Protein AF-A0A8F2XWM1-F1 (afdb_monomer)

Solvent-accessible surface area (backbone atoms only — not comparable to full-atom values): 6786 Å² total; per-residue (Å²): 135,97,76,77,63,65,66,61,55,50,53,54,50,46,45,63,71,71,32,84,84,51,65,85,79,52,73,92,42,75,63,49,36,52,50,58,77,41,53,44,67,47,58,45,95,96,49,48,52,75,91,74,57,55,69,81,73,35,54,85,56,83,82,32,68,57,28,39,40,89,74,57,44,55,77,72,92,47,42,45,42,31,34,29,58,21,91,74,32,45,71,46,99,88,69,50,71,42,55,85,78,82,90,84,76,98,125

Nearest PDB structures (foldseek):
  8e95-assembly1_C  TM=9.936E-01  e=4.497E-16  Mycobacterium tuberculosis
  6tyg-assembly1_C  TM=9.946E-01  e=1.404E-15  Mycobacterium tuberculosis
  8to8-assembly1_I  TM=9.792E-01  e=2.188E-14  Escherichia coli K-12
  8hkc-assembly1_C  TM=9.888E-01  e=2.860E-14  Escherichia coli K-12
  8x6g-assembly1_C  TM=9.973E-01  e=5.587E-14  Staphylococcus aureus

Secondary structure (DSSP, 8-state):
-----HHHHHHHHHHHHH-TTSPPPP-SSHHHHHHHHTEEESBSTTSB-TTT--STTTS--GGGTTTB-SS---SGGGTTTEEEB-TT-EE-TTS-EE---PPP---

pLDDT: mean 93.72, std 5.92, range [51.97, 98.12]

Mean predicted aligned error: 4.44 Å

InterPro domains:
  IPR007645 RNA polymerase Rpb2, domain 3 [PF04565] (23-91)
  IPR015712 DNA-directed RNA polymerase, subunit 2 [PTHR20856] (4-92)

Foldseek 3Di:
DPDDCVVVVVVVCCCCPPFPVNDDADVPDPVSNVQRVQKDAQDGVVHDDLVRDDPVQLQDDPVCVQFWDNPDFDDDSCRSRMTGGHDQWDADPVGDIDGDDDDDDPD

Structure (mmCIF, N/CA/C/O backbone):
data_AF-A0A8F2XWM1-F1
#
_entry.id   AF-A0A8F2XWM1-F1
#
loop_
_atom_site.group_PDB
_atom_site.id
_atom_site.type_symbol
_atom_site.label_atom_id
_atom_site.label_alt_id
_atom_site.label_comp_id
_atom_site.label_asym_id
_atom_site.label_entity_id
_atom_site.label_seq_id
_atom_site.pdbx_PDB_ins_code
_atom_site.Cartn_x
_atom_site.Cartn_y
_atom_site.Cartn_z
_atom_site.occupancy
_atom_site.B_iso_or_equiv
_atom_site.auth_seq_id
_atom_site.auth_comp_id
_atom_site.auth_asym_id
_atom_site.auth_atom_id
_atom_site.pdbx_PDB_model_num
ATOM 1 N N . THR A 1 1 ? -35.060 -7.567 22.983 1.00 51.97 1 THR A N 1
ATOM 2 C CA . THR A 1 1 ? -34.147 -7.235 21.863 1.00 51.97 1 THR A CA 1
ATOM 3 C C . THR A 1 1 ? -32.724 -7.419 22.355 1.00 51.97 1 THR A C 1
ATOM 5 O O . THR A 1 1 ? -32.287 -6.665 23.207 1.00 51.97 1 THR A O 1
ATOM 8 N N . LEU A 1 2 ? -32.058 -8.500 21.938 1.00 78.38 2 LEU A N 1
ATOM 9 C CA . LEU A 1 2 ? -30.869 -9.068 22.606 1.00 78.38 2 LEU A CA 1
ATOM 10 C C . LEU A 1 2 ? -29.514 -8.523 22.108 1.00 78.38 2 LEU A C 1
ATOM 12 O O . LEU A 1 2 ? -28.475 -9.009 22.538 1.00 78.38 2 LEU A O 1
ATOM 16 N N . ILE A 1 3 ? -29.497 -7.528 21.214 1.00 85.75 3 ILE A N 1
ATOM 17 C CA . ILE A 1 3 ? -28.255 -6.991 20.636 1.00 85.75 3 ILE A CA 1
ATOM 18 C C . ILE A 1 3 ? -28.106 -5.516 21.011 1.00 85.75 3 ILE A C 1
ATOM 20 O O . ILE A 1 3 ? -28.943 -4.686 20.657 1.00 85.75 3 ILE A O 1
ATOM 24 N N . ASN A 1 4 ? -27.018 -5.191 21.713 1.00 91.44 4 ASN A N 1
ATOM 25 C CA . ASN A 1 4 ? -26.615 -3.821 22.015 1.00 91.44 4 ASN A CA 1
ATOM 26 C C . ASN A 1 4 ? -25.627 -3.327 20.949 1.00 91.44 4 ASN A C 1
ATOM 28 O O . ASN A 1 4 ? -24.544 -3.884 20.800 1.00 91.44 4 ASN A O 1
ATOM 32 N N . ILE A 1 5 ? -25.982 -2.257 20.237 1.00 95.25 5 ILE A N 1
ATOM 33 C CA . ILE A 1 5 ? -25.165 -1.685 19.154 1.00 95.25 5 ILE A CA 1
ATOM 34 C C . ILE A 1 5 ? -24.012 -0.799 19.652 1.00 95.25 5 ILE A C 1
ATOM 36 O O . ILE A 1 5 ? -23.102 -0.491 18.884 1.00 95.25 5 ILE A O 1
ATOM 40 N N . ARG A 1 6 ? -24.029 -0.371 20.925 1.00 95.62 6 ARG A N 1
ATOM 41 C CA . ARG A 1 6 ? -23.051 0.595 21.460 1.00 95.62 6 ARG A CA 1
ATOM 42 C C . ARG A 1 6 ? -21.589 0.135 21.329 1.00 95.62 6 ARG A C 1
ATOM 44 O O . ARG A 1 6 ? -20.788 0.966 20.909 1.00 95.62 6 ARG A O 1
ATOM 51 N N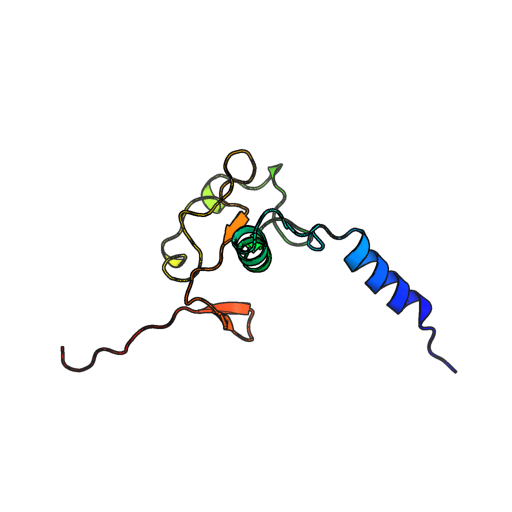 . PRO A 1 7 ? -21.219 -1.132 21.613 1.00 95.12 7 PRO A N 1
ATOM 52 C CA . PRO A 1 7 ? -19.835 -1.586 21.457 1.00 95.12 7 PRO A CA 1
ATOM 53 C C . PRO A 1 7 ? -19.359 -1.555 20.001 1.00 95.12 7 PRO A C 1
ATOM 55 O O . PRO A 1 7 ? -18.221 -1.187 19.734 1.00 95.12 7 PRO A O 1
ATOM 58 N N . VAL A 1 8 ? -20.247 -1.871 19.053 1.00 95.44 8 VAL A N 1
ATOM 59 C CA . VAL A 1 8 ? -19.930 -1.855 17.616 1.00 95.44 8 VAL A CA 1
ATOM 60 C C . VAL A 1 8 ? -19.652 -0.428 17.148 1.00 95.44 8 VAL A C 1
ATOM 62 O O . VAL A 1 8 ? -18.640 -0.169 16.502 1.00 95.44 8 VAL A O 1
ATOM 65 N N . VAL A 1 9 ? -20.514 0.521 17.523 1.00 96.31 9 VAL A N 1
ATOM 66 C CA . VAL A 1 9 ? -20.335 1.937 17.166 1.00 96.31 9 VAL A CA 1
ATOM 67 C C . VAL A 1 9 ? -19.074 2.516 17.813 1.00 96.31 9 VAL A C 1
ATOM 69 O O . VAL A 1 9 ? -18.343 3.259 17.159 1.00 96.31 9 VAL A O 1
ATOM 72 N N . ALA A 1 10 ? -18.798 2.165 19.073 1.00 96.62 10 ALA A N 1
ATOM 73 C CA . ALA A 1 10 ? -17.592 2.602 19.771 1.00 96.62 10 ALA A CA 1
ATOM 74 C C . ALA A 1 10 ? -16.315 2.109 19.073 1.00 96.62 10 ALA A C 1
ATOM 76 O O . ALA A 1 10 ? -15.441 2.927 18.799 1.00 96.62 10 ALA A O 1
ATOM 77 N N . ALA A 1 11 ? -16.251 0.826 18.700 1.00 95.56 11 ALA A N 1
ATOM 78 C CA . ALA A 1 11 ? -15.096 0.253 18.005 1.00 95.56 11 ALA A CA 1
ATOM 79 C C . ALA A 1 11 ? -14.834 0.922 16.643 1.00 95.56 11 ALA A C 1
ATOM 81 O O . ALA A 1 11 ? -13.694 1.238 16.308 1.00 95.56 11 ALA A O 1
ATOM 82 N N . ILE A 1 12 ? -15.890 1.199 15.868 1.00 95.94 12 ILE A N 1
ATOM 83 C CA . ILE A 1 12 ? -15.759 1.897 14.578 1.00 95.94 12 ILE A CA 1
ATOM 84 C C . ILE A 1 12 ? -15.267 3.336 14.788 1.00 95.94 12 ILE A C 1
ATOM 86 O O . ILE A 1 12 ? -14.385 3.804 14.066 1.00 95.94 12 ILE A O 1
ATOM 90 N N . LYS A 1 13 ? -15.818 4.044 15.782 1.00 96.19 13 LYS A N 1
ATOM 91 C CA . LYS A 1 13 ? -15.419 5.423 16.091 1.00 96.19 13 LYS A CA 1
ATOM 92 C C . LYS A 1 13 ? -13.966 5.502 16.551 1.00 96.19 13 LYS A C 1
ATOM 94 O O . LYS A 1 13 ? -13.259 6.418 16.145 1.00 96.19 13 LYS A O 1
ATOM 99 N N . GLU A 1 14 ? -13.532 4.558 17.377 1.00 95.44 14 GLU A N 1
ATOM 100 C CA . GLU A 1 14 ? -12.143 4.455 17.817 1.00 95.44 14 GLU A CA 1
ATOM 101 C C . GLU A 1 14 ? -11.210 4.215 16.626 1.00 95.44 14 GLU A C 1
ATOM 103 O O . GLU A 1 14 ? -10.260 4.971 16.434 1.00 95.44 14 GLU A O 1
ATOM 108 N N . PHE A 1 15 ? -11.543 3.259 15.752 1.00 95.50 15 PHE A N 1
ATOM 109 C CA . PHE A 1 15 ? -10.745 2.977 14.560 1.00 95.50 15 PHE A CA 1
ATOM 110 C C . PHE A 1 15 ? -10.539 4.220 13.680 1.00 95.50 15 PHE A C 1
ATOM 112 O O . PHE A 1 15 ? -9.402 4.574 13.375 1.00 95.50 15 PHE A O 1
ATOM 119 N N . PHE A 1 16 ? -11.604 4.923 13.292 1.00 96.00 16 PHE A N 1
ATOM 120 C CA . PHE A 1 16 ? -11.455 6.105 12.432 1.00 96.00 16 PHE A CA 1
ATOM 121 C C . PHE A 1 16 ? -10.913 7.336 13.170 1.00 96.00 16 PHE A C 1
ATOM 123 O O . PHE A 1 16 ? -10.333 8.212 12.530 1.00 96.00 16 PHE A O 1
ATOM 130 N N . GLY A 1 17 ? -11.093 7.414 14.490 1.00 94.69 17 GLY A N 1
ATOM 131 C CA . GLY A 1 17 ? -10.683 8.563 15.293 1.00 94.69 17 GLY A CA 1
ATOM 132 C C . GLY A 1 17 ? -9.205 8.569 15.682 1.00 94.69 17 GLY A C 1
ATOM 133 O O . GLY A 1 17 ? -8.611 9.644 15.731 1.00 94.69 17 GLY A O 1
ATOM 134 N N . THR A 1 18 ? -8.614 7.406 15.979 1.00 91.69 18 THR A N 1
ATOM 135 C CA . THR A 1 18 ? -7.267 7.331 16.586 1.00 91.69 18 THR A CA 1
ATOM 136 C C . THR A 1 18 ? -6.307 6.342 15.921 1.00 91.69 18 THR A C 1
ATOM 138 O O . THR A 1 18 ? -5.132 6.306 16.289 1.00 91.69 18 THR A O 1
ATOM 141 N N . SER A 1 19 ? -6.748 5.543 14.942 1.00 92.00 19 SER A N 1
ATOM 142 C CA . SER A 1 19 ? -5.865 4.577 14.273 1.00 92.00 19 SER A CA 1
ATOM 143 C C . SER A 1 19 ? -4.743 5.258 13.490 1.00 92.00 19 SER A C 1
ATOM 145 O O . SER A 1 19 ? -4.977 6.210 12.753 1.00 92.00 19 SER A O 1
ATOM 147 N N . GLN A 1 20 ? -3.536 4.685 13.535 1.00 87.38 20 GLN A N 1
ATOM 148 C CA . GLN A 1 20 ? -2.395 5.119 12.712 1.00 87.38 20 GLN A CA 1
ATOM 149 C C . GLN A 1 20 ? -2.648 4.986 11.198 1.00 87.38 20 GLN A C 1
ATOM 151 O O . GLN A 1 20 ? -1.984 5.642 10.391 1.00 87.38 20 GLN A O 1
ATOM 156 N N . LEU A 1 21 ? -3.601 4.132 10.812 1.00 89.69 21 LEU A N 1
ATOM 157 C CA . LEU A 1 21 ? -4.023 3.956 9.422 1.00 89.69 21 LEU A CA 1
ATOM 158 C C . LEU A 1 21 ? -5.069 5.001 8.994 1.00 89.69 21 LEU A C 1
ATOM 160 O O . LEU A 1 21 ? -5.243 5.230 7.800 1.00 89.69 21 LEU A O 1
ATOM 164 N N . SER A 1 22 ? -5.743 5.651 9.951 1.00 94.44 22 SER A N 1
ATOM 165 C CA . SER A 1 22 ? -6.681 6.748 9.699 1.00 94.44 22 SER A CA 1
ATOM 166 C C . SER A 1 22 ? -5.918 8.072 9.709 1.00 94.44 22 SER A C 1
ATOM 168 O O . SER A 1 22 ? -5.736 8.710 10.745 1.00 94.44 22 SER A O 1
ATOM 170 N N . GLN A 1 23 ? -5.391 8.455 8.548 1.00 93.31 23 GLN A N 1
ATOM 171 C CA . GLN A 1 23 ? -4.531 9.631 8.409 1.00 93.31 23 GLN A CA 1
ATOM 172 C C . GLN A 1 23 ? -5.316 10.851 7.935 1.00 93.31 23 GLN A C 1
ATOM 174 O O . GLN A 1 23 ? -6.243 10.747 7.129 1.00 93.31 23 GLN A O 1
ATOM 179 N N . PHE A 1 24 ? -4.903 12.031 8.399 1.00 95.12 24 PHE A N 1
ATOM 180 C CA . PHE A 1 24 ? -5.416 13.283 7.859 1.00 95.12 24 PHE A CA 1
ATOM 181 C C . PHE A 1 24 ? -4.937 13.449 6.415 1.00 95.12 24 PHE A C 1
ATOM 183 O O . PHE A 1 24 ? -3.740 13.375 6.138 1.00 95.12 24 PHE A O 1
ATOM 190 N N . MET A 1 25 ? -5.876 13.629 5.488 1.00 95.50 25 MET A N 1
ATOM 191 C CA . MET A 1 25 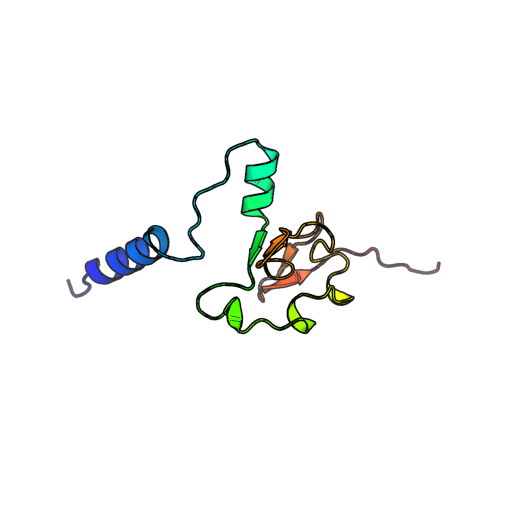? -5.578 13.624 4.059 1.00 95.50 25 MET A CA 1
ATOM 192 C C . MET A 1 25 ? -4.702 14.819 3.661 1.00 95.50 25 MET A C 1
ATOM 194 O O . MET A 1 25 ? -4.940 15.949 4.078 1.00 95.50 25 MET A O 1
ATOM 198 N N . A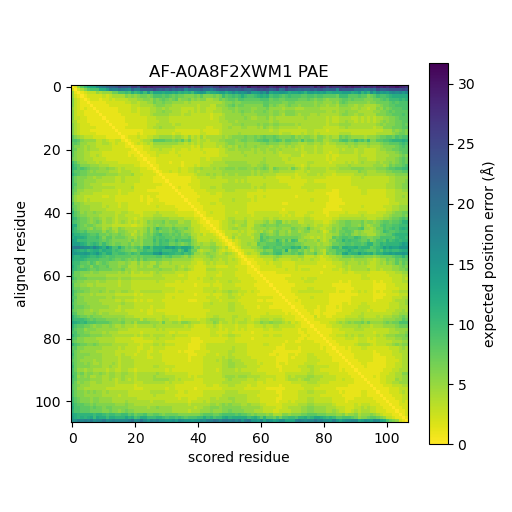SP A 1 26 ? -3.727 14.566 2.788 1.00 93.88 26 ASP A N 1
ATOM 199 C CA . ASP A 1 26 ? -2.942 15.625 2.150 1.00 93.88 26 ASP A CA 1
ATOM 200 C C . ASP A 1 26 ? -3.782 16.243 1.028 1.00 93.88 26 ASP A C 1
ATOM 202 O O . ASP A 1 26 ? -4.246 15.537 0.128 1.00 93.88 26 ASP A O 1
ATOM 206 N N . GLN A 1 27 ? -4.013 17.549 1.121 1.00 95.50 27 GLN A N 1
ATOM 207 C CA . GLN A 1 27 ? -4.868 18.309 0.209 1.00 95.50 27 GLN A CA 1
ATOM 208 C C . GLN A 1 27 ? -4.142 19.506 -0.415 1.00 95.50 27 GLN A C 1
ATOM 210 O O . GLN A 1 27 ? -4.789 20.420 -0.920 1.00 95.50 27 GLN A O 1
ATOM 215 N N . ASN A 1 28 ? -2.806 19.509 -0.413 1.00 96.44 28 ASN A N 1
ATOM 216 C CA . ASN A 1 28 ? -2.036 20.598 -1.016 1.00 96.44 28 ASN A CA 1
ATOM 217 C C . ASN A 1 28 ? -2.299 20.731 -2.523 1.00 96.44 28 ASN A C 1
ATOM 219 O O . ASN A 1 28 ? -2.325 21.838 -3.056 1.00 96.44 28 ASN A O 1
ATOM 223 N N . ASN A 1 29 ? -2.474 19.610 -3.226 1.00 97.44 29 ASN A N 1
ATOM 224 C CA . ASN A 1 29 ? -2.825 19.592 -4.642 1.00 97.44 29 ASN A CA 1
ATOM 225 C C . ASN A 1 29 ? -3.472 18.244 -5.035 1.00 97.44 29 ASN A C 1
ATOM 227 O O . ASN A 1 29 ? -3.436 17.284 -4.261 1.00 97.44 29 ASN A O 1
ATOM 231 N N . PRO A 1 30 ? -4.065 18.128 -6.240 1.00 97.75 30 PRO A N 1
ATOM 232 C CA . PRO A 1 30 ? -4.709 16.885 -6.666 1.00 97.75 30 PRO A CA 1
ATOM 233 C C . PRO A 1 30 ? -3.769 15.671 -6.685 1.00 97.75 30 PRO A C 1
ATOM 235 O O . PRO A 1 30 ? -4.195 14.561 -6.361 1.00 97.75 30 PRO A O 1
ATOM 238 N N . LEU A 1 31 ? -2.493 15.876 -7.032 1.00 97.00 31 LEU A N 1
ATOM 239 C CA . LEU A 1 31 ? -1.498 14.806 -7.056 1.00 97.00 31 LEU A CA 1
ATOM 240 C C . LEU A 1 31 ? -1.166 14.327 -5.638 1.00 97.00 31 LEU A C 1
ATOM 242 O O . LEU A 1 31 ? -1.140 13.121 -5.413 1.00 97.00 31 LEU A O 1
ATOM 246 N N . SER A 1 32 ? -0.998 15.233 -4.669 1.00 96.19 32 SER A N 1
ATOM 247 C CA . SER A 1 32 ? -0.700 14.861 -3.280 1.00 96.19 32 SER A CA 1
ATOM 248 C C . SER A 1 32 ? -1.822 14.021 -2.671 1.00 96.19 32 SER A C 1
ATOM 250 O O . SER A 1 32 ? -1.562 12.974 -2.072 1.00 96.19 32 SER A O 1
ATOM 252 N N . GLY A 1 33 ? -3.077 14.394 -2.933 1.00 96.50 33 GLY A N 1
ATOM 253 C CA . GLY A 1 33 ? -4.238 13.608 -2.525 1.00 96.50 33 GLY A CA 1
ATOM 254 C C . GLY A 1 33 ? -4.313 12.234 -3.200 1.00 96.50 33 GLY A C 1
ATOM 255 O O . GLY A 1 33 ? -4.682 11.251 -2.550 1.00 96.50 33 GLY A O 1
ATOM 256 N N . LEU A 1 34 ? -3.955 12.138 -4.486 1.00 97.00 34 LEU A N 1
ATOM 257 C CA . LEU A 1 34 ? -3.919 10.865 -5.214 1.00 97.00 34 LEU A CA 1
ATOM 258 C C . LEU A 1 34 ? -2.809 9.946 -4.689 1.00 97.00 34 LEU A C 1
ATOM 260 O O . LEU A 1 34 ? -3.075 8.779 -4.397 1.00 97.00 34 LEU A O 1
ATOM 264 N N . THR A 1 35 ? -1.595 10.471 -4.525 1.00 97.06 35 THR A N 1
ATOM 265 C CA . THR A 1 35 ? -0.450 9.740 -3.971 1.00 97.06 35 THR A CA 1
ATOM 266 C C . THR A 1 35 ? -0.744 9.253 -2.556 1.00 97.06 35 THR A C 1
ATOM 268 O O . THR A 1 35 ? -0.502 8.087 -2.254 1.00 97.06 35 THR A O 1
ATOM 271 N N . HIS A 1 36 ? -1.328 10.096 -1.695 1.00 97.25 36 HIS A N 1
ATOM 272 C CA . HIS A 1 36 ? -1.678 9.706 -0.326 1.00 97.25 36 HIS A CA 1
ATOM 273 C C . HIS A 1 36 ? -2.598 8.475 -0.322 1.00 97.25 36 HIS A C 1
ATOM 275 O O . HIS A 1 36 ? -2.326 7.500 0.374 1.00 97.25 36 HIS A O 1
ATOM 281 N N . LYS A 1 37 ? -3.635 8.460 -1.166 1.00 96.44 37 LYS A N 1
ATOM 282 C CA . LYS A 1 37 ? -4.560 7.317 -1.270 1.00 96.44 37 LYS A CA 1
ATOM 283 C C . LYS A 1 37 ? -3.913 6.038 -1.817 1.00 96.44 37 LYS A C 1
ATOM 285 O O . LYS A 1 37 ? -4.469 4.962 -1.628 1.00 96.44 37 LYS A O 1
ATOM 290 N N . ARG A 1 38 ? -2.774 6.138 -2.510 1.00 97.31 38 ARG A N 1
ATOM 291 C CA . ARG A 1 38 ? -2.033 5.009 -3.107 1.00 97.31 38 ARG A CA 1
ATOM 292 C C . ARG A 1 38 ? -0.808 4.582 -2.289 1.00 97.31 38 ARG A C 1
ATOM 294 O O . ARG A 1 38 ? 0.020 3.810 -2.781 1.00 97.31 38 ARG A O 1
ATOM 301 N N . ARG A 1 39 ? -0.680 5.092 -1.065 1.00 96.44 39 ARG A N 1
ATOM 302 C CA . ARG A 1 39 ? 0.449 4.841 -0.173 1.00 96.44 39 ARG A CA 1
ATOM 303 C C . ARG A 1 39 ? 0.352 3.465 0.485 1.00 96.44 39 ARG A C 1
ATOM 305 O O . ARG A 1 39 ? -0.709 3.050 0.941 1.00 96.44 39 ARG A O 1
ATOM 312 N N . LEU A 1 40 ? 1.489 2.788 0.562 1.00 95.56 40 LEU A N 1
ATOM 313 C CA . LEU A 1 40 ? 1.696 1.523 1.254 1.00 95.56 40 LEU A CA 1
ATOM 314 C C . LE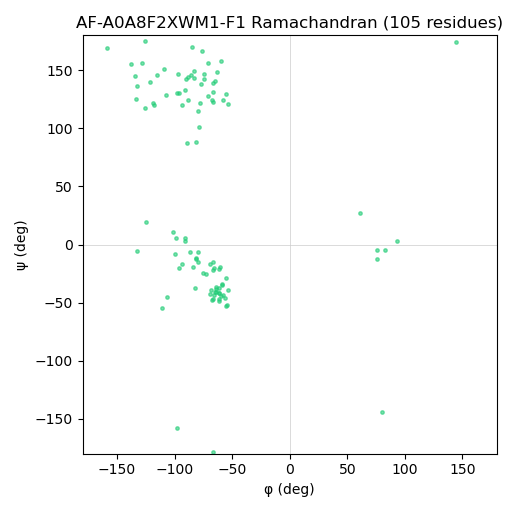U A 1 40 ? 2.507 1.798 2.524 1.00 95.56 40 LEU A C 1
ATOM 316 O O . LEU A 1 40 ? 3.543 2.463 2.468 1.00 95.56 40 LEU A O 1
ATOM 320 N N . LEU A 1 41 ? 2.027 1.311 3.667 1.00 93.00 41 LEU A N 1
ATOM 321 C CA . LEU A 1 41 ? 2.632 1.545 4.978 1.00 93.00 41 LEU A CA 1
ATOM 322 C C . LEU A 1 41 ? 3.046 0.212 5.594 1.00 93.00 41 LEU A C 1
ATOM 324 O O . LEU A 1 41 ? 2.201 -0.649 5.826 1.00 93.00 41 LEU A O 1
ATOM 328 N N . ALA A 1 42 ? 4.333 0.065 5.902 1.00 92.12 42 ALA A N 1
ATOM 329 C CA . ALA A 1 42 ? 4.823 -1.042 6.726 1.00 92.12 42 ALA A CA 1
ATOM 330 C C . ALA A 1 42 ? 4.629 -0.779 8.234 1.00 92.12 42 ALA A C 1
ATOM 332 O O . ALA A 1 42 ? 4.804 -1.675 9.058 1.00 92.12 42 ALA A O 1
ATOM 333 N N . LEU A 1 43 ? 4.290 0.464 8.593 1.00 90.25 43 LEU A N 1
ATOM 334 C CA . LEU A 1 43 ? 4.052 0.929 9.956 1.00 90.25 43 LEU A CA 1
ATOM 335 C C . LEU A 1 43 ? 2.577 0.762 10.334 1.00 90.25 43 LEU A C 1
ATOM 337 O O . LEU A 1 43 ? 1.693 1.035 9.524 1.00 90.25 43 LEU A O 1
ATOM 341 N N . GLY A 1 44 ? 2.312 0.387 11.582 1.00 89.00 44 GLY A N 1
ATOM 342 C CA . GLY A 1 44 ? 0.952 0.257 12.099 1.00 89.00 44 GLY A CA 1
ATOM 343 C C . GLY A 1 44 ? 0.803 -0.892 13.093 1.00 89.00 44 GLY A C 1
ATOM 344 O O . GLY A 1 44 ? 1.740 -1.671 13.289 1.00 89.00 44 GLY A O 1
ATOM 345 N N . PRO A 1 45 ? -0.378 -1.038 13.716 1.00 88.81 45 PRO A N 1
ATOM 346 C CA . PRO A 1 45 ? -0.695 -2.227 14.499 1.00 88.81 45 PRO A CA 1
ATOM 347 C C . PRO A 1 45 ? -0.587 -3.481 13.615 1.00 88.81 45 PRO A C 1
ATOM 349 O O . PRO A 1 45 ? -1.207 -3.553 12.558 1.00 88.81 45 PRO A O 1
ATOM 352 N N . GLY A 1 46 ? 0.226 -4.455 14.033 1.00 88.75 46 GLY A N 1
ATOM 353 C CA . GLY A 1 46 ? 0.528 -5.664 13.251 1.00 88.75 46 GLY A CA 1
ATOM 354 C C . GLY A 1 46 ? 1.633 -5.501 12.196 1.00 88.75 46 GLY A C 1
ATOM 355 O O . GLY A 1 46 ? 2.020 -6.488 11.577 1.00 88.75 46 GLY A O 1
ATOM 356 N N . GLY A 1 47 ? 2.152 -4.285 12.008 1.00 89.88 47 GLY A N 1
ATOM 357 C CA . GLY A 1 47 ? 3.308 -3.994 11.165 1.00 89.88 47 GLY A CA 1
ATOM 358 C C . GLY A 1 47 ? 4.610 -3.877 11.960 1.00 89.88 47 GLY A C 1
ATOM 359 O O . GLY A 1 47 ? 4.747 -4.373 13.081 1.00 89.88 47 GLY A O 1
ATOM 360 N N . LEU A 1 48 ? 5.579 -3.181 11.373 1.00 88.88 48 LEU A N 1
ATOM 361 C CA . LEU A 1 48 ? 6.868 -2.895 11.995 1.00 88.88 48 LEU A CA 1
ATOM 362 C C . LEU A 1 48 ? 6.787 -1.631 12.857 1.00 88.88 48 LEU A C 1
ATOM 364 O O . LEU A 1 48 ? 6.117 -0.657 12.507 1.00 88.88 48 LEU A O 1
ATOM 368 N N . SER A 1 49 ? 7.536 -1.604 13.962 1.00 85.94 49 SER A N 1
ATOM 369 C CA . SER A 1 49 ? 7.844 -0.339 14.628 1.00 85.94 49 SER A CA 1
ATOM 370 C C . SER A 1 49 ?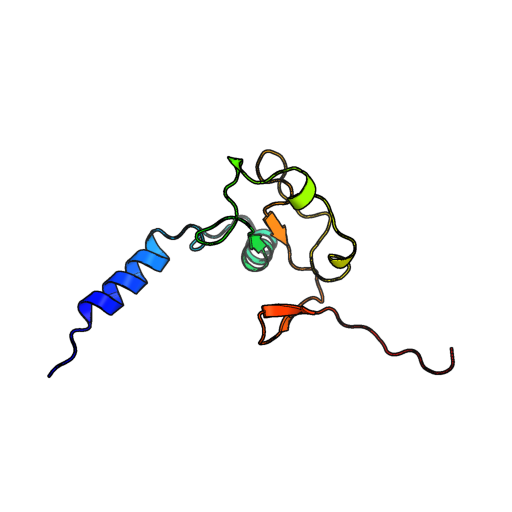 9.040 0.322 13.946 1.00 85.94 49 SER A C 1
ATOM 372 O O . SER A 1 49 ? 9.993 -0.345 13.541 1.00 85.94 49 SER A O 1
ATOM 374 N N . ARG A 1 50 ? 9.012 1.655 13.842 1.00 81.81 50 ARG A N 1
ATOM 375 C CA . ARG A 1 50 ? 10.078 2.440 13.197 1.00 81.81 50 ARG A CA 1
ATOM 376 C C . ARG A 1 50 ? 11.466 2.142 13.777 1.00 81.81 50 ARG A C 1
ATOM 378 O O . ARG A 1 50 ? 12.429 2.062 13.026 1.00 81.81 50 ARG A O 1
ATOM 385 N N . GLU A 1 51 ? 11.544 1.970 15.094 1.00 81.62 51 GLU A N 1
ATOM 386 C CA . GLU A 1 51 ? 12.785 1.721 15.841 1.00 81.62 51 GLU A CA 1
ATOM 387 C C . GLU A 1 51 ? 13.346 0.309 15.632 1.00 81.62 51 GLU A C 1
ATOM 389 O O . GLU A 1 51 ? 14.544 0.100 15.782 1.00 81.62 51 GLU A O 1
ATOM 394 N N . ARG A 1 52 ? 12.493 -0.663 15.282 1.00 81.25 52 ARG A N 1
ATOM 395 C CA . ARG A 1 52 ? 12.893 -2.064 15.070 1.00 81.25 52 ARG A CA 1
ATOM 396 C C . ARG A 1 52 ? 13.081 -2.418 13.596 1.00 81.25 52 ARG A C 1
ATOM 398 O O . ARG A 1 52 ? 13.534 -3.516 13.291 1.00 81.25 52 ARG A O 1
ATOM 405 N N . ALA A 1 53 ? 12.724 -1.519 12.682 1.00 86.12 53 ALA A N 1
ATOM 406 C CA . ALA A 1 53 ? 12.876 -1.735 11.252 1.00 86.12 53 ALA A CA 1
ATOM 407 C C . ALA A 1 53 ? 14.334 -1.506 10.820 1.00 86.12 53 ALA A C 1
ATOM 409 O O . ALA A 1 53 ? 14.773 -0.359 10.670 1.00 86.12 53 ALA A O 1
ATOM 410 N N . GLY A 1 54 ? 15.063 -2.611 10.634 1.00 87.56 54 GLY A N 1
ATOM 411 C CA . GLY A 1 54 ? 16.450 -2.628 10.166 1.00 87.56 54 GLY A CA 1
ATOM 412 C C . GLY A 1 54 ? 16.627 -2.150 8.720 1.00 87.56 54 GLY A C 1
ATOM 413 O O . GLY A 1 54 ? 15.672 -1.761 8.052 1.00 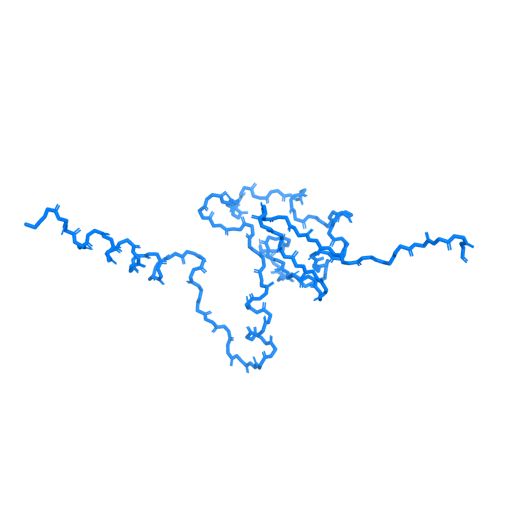87.56 54 GLY A O 1
ATOM 414 N N . LEU A 1 55 ? 17.868 -2.179 8.233 1.00 86.31 55 LEU A N 1
ATOM 415 C CA . LEU A 1 55 ? 18.200 -1.748 6.869 1.00 86.31 55 LEU A CA 1
ATOM 416 C C . LEU A 1 55 ? 17.621 -2.693 5.803 1.00 86.31 55 LEU A C 1
ATOM 418 O O . LEU A 1 55 ? 17.053 -2.224 4.825 1.00 86.31 55 LEU A O 1
ATOM 422 N N . GLU A 1 56 ? 17.641 -4.005 6.046 1.00 88.38 56 GLU A N 1
ATOM 423 C CA . GLU A 1 56 ? 17.187 -5.020 5.078 1.00 88.38 56 GLU A CA 1
ATOM 424 C C . GLU A 1 56 ? 15.723 -4.851 4.641 1.00 88.38 56 GLU A C 1
ATOM 426 O O . GLU A 1 56 ? 15.378 -5.117 3.495 1.00 88.38 56 GLU A O 1
ATOM 431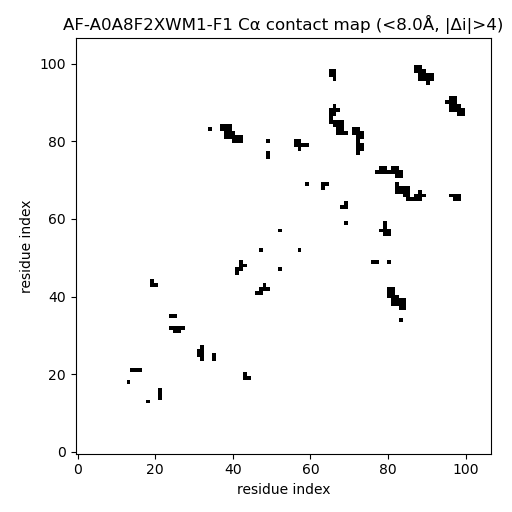 N N . VAL A 1 57 ? 14.850 -4.384 5.541 1.00 91.38 57 VAL A N 1
ATOM 432 C CA . VAL A 1 57 ? 13.424 -4.162 5.237 1.00 91.38 57 VAL A CA 1
ATOM 433 C C . VAL A 1 57 ? 13.160 -2.834 4.525 1.00 91.38 57 VAL A C 1
ATOM 435 O O . VAL A 1 57 ? 12.048 -2.614 4.050 1.00 91.38 57 VAL A O 1
ATOM 438 N N . ARG A 1 58 ? 14.149 -1.934 4.490 1.00 92.88 58 ARG A N 1
ATOM 439 C CA . ARG A 1 58 ? 14.061 -0.610 3.853 1.00 92.88 58 ARG A CA 1
ATOM 440 C C . ARG A 1 58 ? 14.623 -0.613 2.434 1.00 92.88 58 ARG A C 1
ATOM 442 O O . ARG A 1 58 ? 14.297 0.286 1.661 1.00 92.88 58 ARG A O 1
ATOM 449 N N . ASP A 1 59 ? 15.452 -1.599 2.112 1.00 93.81 59 ASP A N 1
ATOM 450 C CA . ASP A 1 59 ? 16.077 -1.731 0.805 1.00 93.81 59 ASP A CA 1
ATOM 451 C C . ASP A 1 59 ? 15.074 -2.127 -0.288 1.00 93.81 59 ASP A C 1
ATOM 453 O O . ASP A 1 59 ? 14.013 -2.718 -0.061 1.00 93.81 59 ASP A O 1
ATOM 457 N N . VAL A 1 60 ? 15.424 -1.794 -1.531 1.00 96.38 60 VAL A N 1
ATOM 458 C CA . VAL A 1 60 ? 14.612 -2.138 -2.698 1.00 96.38 60 VAL A CA 1
ATOM 459 C C . VAL A 1 60 ? 14.858 -3.594 -3.080 1.00 96.38 60 VAL A C 1
ATOM 461 O O . VAL A 1 60 ? 15.937 -3.958 -3.543 1.00 96.38 60 VAL A O 1
ATOM 464 N N . HIS A 1 61 ? 13.825 -4.423 -2.965 1.00 97.38 61 HIS A N 1
ATOM 465 C CA . HIS A 1 61 ? 13.880 -5.815 -3.390 1.00 97.38 61 HIS A CA 1
ATOM 466 C C . HIS A 1 61 ? 13.492 -5.968 -4.878 1.00 97.38 61 HIS A C 1
ATOM 468 O O . HIS A 1 61 ? 12.567 -5.293 -5.340 1.00 97.38 61 HIS A O 1
ATOM 474 N N . PRO A 1 62 ? 14.099 -6.894 -5.652 1.00 97.50 62 PRO A N 1
ATOM 475 C CA . PRO A 1 62 ? 13.759 -7.103 -7.067 1.00 97.50 62 PRO A CA 1
ATOM 476 C C . PRO A 1 62 ? 12.276 -7.401 -7.337 1.00 97.50 62 PRO A C 1
ATOM 478 O O . PRO A 1 62 ? 11.742 -7.036 -8.385 1.00 97.50 62 PRO A O 1
ATOM 481 N N . SER A 1 63 ? 11.569 -8.015 -6.382 1.00 97.38 63 SER A N 1
ATOM 482 C CA . SER A 1 63 ? 10.125 -8.269 -6.502 1.00 97.38 63 SER A CA 1
ATOM 483 C C . SER A 1 63 ? 9.273 -6.994 -6.498 1.00 97.38 63 SER A C 1
ATOM 485 O O . SER A 1 63 ? 8.109 -7.049 -6.901 1.00 97.38 63 SER A O 1
ATOM 487 N N . HIS A 1 64 ? 9.820 -5.845 -6.091 1.00 97.69 64 HIS A N 1
ATOM 488 C CA . HIS A 1 64 ? 9.111 -4.566 -6.136 1.00 97.69 64 HIS A CA 1
ATOM 489 C C . HIS A 1 64 ? 8.844 -4.113 -7.573 1.00 97.69 64 HIS A C 1
ATOM 491 O O . HIS A 1 64 ? 7.898 -3.359 -7.800 1.00 97.69 64 HIS A O 1
ATOM 497 N N . TYR A 1 65 ? 9.617 -4.606 -8.548 1.00 97.81 65 TYR A N 1
ATOM 498 C CA . TYR A 1 65 ? 9.476 -4.226 -9.948 1.00 97.81 65 TYR A CA 1
ATOM 499 C C . TYR A 1 65 ? 8.034 -4.418 -10.448 1.00 97.81 65 TYR A C 1
ATOM 501 O O . TYR A 1 65 ? 7.469 -5.512 -10.394 1.00 97.81 65 TYR A O 1
ATOM 509 N N . GLY A 1 66 ? 7.427 -3.320 -10.904 1.00 96.75 66 GLY A N 1
ATOM 510 C CA . GLY A 1 66 ? 6.045 -3.272 -11.388 1.00 96.75 66 GLY A CA 1
ATOM 511 C C . GLY A 1 66 ? 4.960 -3.309 -10.302 1.00 96.75 66 GLY A C 1
ATOM 512 O O . GLY A 1 66 ? 3.784 -3.176 -10.646 1.00 96.75 66 GLY A O 1
ATOM 513 N N . ARG A 1 67 ? 5.321 -3.468 -9.022 1.00 97.81 67 ARG A N 1
ATOM 514 C CA . ARG A 1 67 ? 4.398 -3.597 -7.880 1.00 97.81 67 ARG A CA 1
ATOM 515 C C . ARG A 1 67 ? 4.432 -2.380 -6.955 1.00 97.81 67 ARG A C 1
ATOM 517 O O . ARG A 1 67 ? 3.395 -1.768 -6.704 1.00 97.81 67 ARG A O 1
ATOM 524 N N . MET A 1 68 ? 5.618 -2.026 -6.472 1.00 97.56 68 MET A N 1
ATOM 525 C CA . MET A 1 68 ? 5.870 -0.883 -5.595 1.00 97.56 68 MET A CA 1
ATOM 526 C C . MET A 1 68 ? 6.875 0.052 -6.271 1.00 97.56 68 MET A C 1
ATOM 528 O O . MET A 1 68 ? 7.817 -0.399 -6.921 1.00 97.56 68 MET A O 1
ATOM 532 N N . CYS A 1 69 ? 6.665 1.361 -6.156 1.00 97.69 69 CYS A N 1
ATOM 533 C CA . CYS A 1 69 ? 7.587 2.351 -6.698 1.00 97.69 69 CYS A CA 1
ATOM 534 C C . CYS A 1 69 ? 8.928 2.291 -5.941 1.00 97.69 69 CYS A C 1
ATOM 536 O O . CYS A 1 69 ? 8.918 2.483 -4.727 1.00 97.69 69 CYS A O 1
ATOM 538 N N . PRO A 1 70 ? 10.074 2.072 -6.616 1.00 96.81 70 PRO 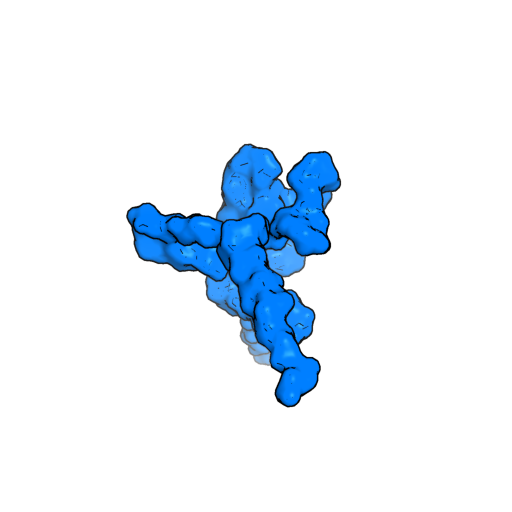A N 1
ATOM 539 C CA . PRO A 1 70 ? 11.377 2.035 -5.948 1.00 96.81 70 PRO A CA 1
ATOM 540 C C . PRO A 1 70 ? 11.944 3.433 -5.652 1.00 96.81 70 PRO A C 1
ATOM 542 O O . PRO A 1 70 ? 12.989 3.538 -5.023 1.00 96.81 70 PRO A O 1
ATOM 545 N N . ILE A 1 71 ? 11.290 4.495 -6.140 1.00 96.94 71 ILE A N 1
ATOM 546 C CA . ILE A 1 71 ? 11.766 5.882 -6.034 1.00 96.94 71 ILE A CA 1
ATOM 547 C C . ILE A 1 71 ? 10.953 6.681 -5.012 1.00 96.94 71 ILE A C 1
ATOM 549 O O . ILE A 1 71 ? 11.512 7.423 -4.214 1.00 96.94 71 ILE A O 1
ATOM 553 N N . GLU A 1 72 ? 9.624 6.554 -5.040 1.00 96.69 72 GLU A N 1
ATOM 554 C CA . GLU A 1 72 ? 8.736 7.371 -4.211 1.00 96.69 72 GLU A CA 1
ATOM 555 C C . GLU A 1 72 ? 8.647 6.811 -2.784 1.00 96.69 72 GLU A C 1
ATOM 557 O O . GLU A 1 72 ? 7.772 6.011 -2.450 1.00 96.69 72 GLU A O 1
ATOM 562 N N . THR A 1 73 ? 9.576 7.263 -1.947 1.00 96.12 73 THR A N 1
ATOM 563 C CA . THR A 1 73 ? 9.614 7.072 -0.494 1.00 96.12 73 THR A CA 1
ATOM 564 C C . THR A 1 73 ? 9.960 8.414 0.153 1.00 96.12 73 THR A C 1
ATOM 566 O O . THR A 1 73 ? 10.740 9.176 -0.419 1.00 96.12 73 THR A O 1
ATOM 569 N N . PRO A 1 74 ? 9.423 8.749 1.339 1.00 94.31 74 PRO A N 1
ATOM 570 C CA . PRO A 1 74 ? 9.894 9.916 2.068 1.00 94.31 74 PRO A CA 1
ATOM 571 C C . PRO A 1 74 ? 11.358 9.734 2.469 1.00 94.31 74 PRO A C 1
ATOM 573 O O . PRO A 1 74 ? 11.808 8.624 2.769 1.00 94.31 74 PRO A O 1
ATOM 576 N N . GLU A 1 75 ? 12.077 10.844 2.531 1.00 94.19 75 GLU A N 1
ATOM 577 C CA . GLU A 1 75 ? 13.418 10.886 3.098 1.00 94.19 75 GLU A CA 1
ATOM 578 C C . GLU A 1 75 ? 13.377 10.844 4.637 1.00 94.19 75 GLU A C 1
ATOM 580 O O . GLU A 1 75 ? 12.333 11.012 5.283 1.00 94.19 75 GLU A O 1
ATOM 585 N N . GLY A 1 76 ? 14.536 10.605 5.250 1.00 92.19 76 GLY A N 1
ATOM 586 C CA . GLY A 1 76 ? 14.693 10.598 6.702 1.00 92.19 76 GLY A CA 1
ATOM 587 C C . GLY A 1 76 ? 14.222 9.294 7.365 1.00 92.19 76 GLY A C 1
ATOM 588 O O . GLY A 1 76 ? 14.411 8.209 6.817 1.00 92.19 76 GLY A O 1
ATOM 589 N N . PRO A 1 77 ? 13.625 9.339 8.571 1.00 90.88 77 PRO A N 1
ATOM 590 C CA . PRO A 1 77 ? 13.451 8.149 9.410 1.00 90.88 77 PRO A CA 1
ATOM 591 C C . PRO A 1 77 ? 12.436 7.130 8.869 1.00 90.88 77 PRO A C 1
ATOM 593 O O . PRO A 1 77 ? 12.427 5.976 9.306 1.00 90.88 77 PRO A O 1
ATOM 596 N N . ASN A 1 78 ? 11.583 7.535 7.924 1.00 92.00 78 ASN A N 1
ATOM 597 C CA . ASN A 1 78 ? 10.568 6.680 7.303 1.00 92.00 78 ASN A CA 1
ATOM 598 C C . ASN A 1 78 ? 10.994 6.119 5.936 1.00 92.00 78 ASN A C 1
ATOM 600 O O . ASN A 1 78 ? 10.179 5.456 5.296 1.00 92.00 78 ASN A O 1
ATOM 604 N N . ILE A 1 79 ? 12.238 6.356 5.500 1.00 94.31 79 ILE A N 1
ATOM 605 C CA . ILE A 1 79 ? 12.740 5.845 4.222 1.00 94.31 79 ILE A CA 1
ATOM 606 C C . ILE A 1 79 ? 12.583 4.322 4.127 1.00 94.31 79 ILE A C 1
ATOM 608 O O . ILE A 1 79 ? 12.922 3.604 5.072 1.00 94.31 79 ILE A O 1
ATOM 612 N N . GLY A 1 80 ? 12.003 3.845 3.025 1.00 93.31 80 GLY A N 1
ATOM 613 C CA . GLY A 1 80 ? 11.736 2.427 2.761 1.00 93.31 80 GLY A CA 1
ATOM 614 C C . GLY A 1 80 ? 10.548 1.827 3.529 1.00 93.31 80 GLY A C 1
ATOM 615 O O . GLY A 1 80 ? 10.075 0.755 3.177 1.00 93.31 80 GLY A O 1
ATOM 616 N N . LEU A 1 81 ? 10.011 2.511 4.548 1.00 93.69 81 LEU A N 1
ATOM 617 C CA . LEU A 1 81 ? 8.860 2.029 5.336 1.00 93.69 81 LEU A CA 1
ATOM 618 C C . LEU A 1 81 ? 7.515 2.544 4.820 1.00 93.69 81 LEU A C 1
ATOM 620 O O . LEU A 1 81 ? 6.452 2.041 5.196 1.00 93.69 81 LEU A O 1
ATOM 624 N N . ILE A 1 82 ? 7.574 3.584 3.996 1.00 94.69 82 ILE A N 1
ATOM 625 C CA . ILE A 1 82 ? 6.437 4.189 3.325 1.00 94.69 82 ILE A CA 1
ATOM 626 C C . ILE A 1 82 ? 6.763 4.194 1.839 1.00 94.69 82 ILE A C 1
ATOM 628 O O . ILE A 1 82 ? 7.717 4.842 1.422 1.00 94.69 82 ILE A O 1
ATOM 632 N N . GLY A 1 83 ? 5.961 3.488 1.054 1.00 95.50 83 GLY A N 1
ATOM 633 C CA . GLY A 1 83 ? 6.105 3.441 -0.397 1.00 95.50 83 GLY A CA 1
ATOM 634 C C . GLY A 1 83 ? 4.814 3.822 -1.102 1.00 95.50 83 GLY A C 1
ATOM 635 O O . GLY A 1 83 ? 3.765 3.987 -0.477 1.00 95.50 83 GLY A O 1
ATOM 636 N N . SER A 1 84 ? 4.879 3.905 -2.423 1.00 97.19 84 SER A N 1
ATOM 637 C CA . SER A 1 84 ? 3.707 4.091 -3.280 1.00 97.19 84 SER A CA 1
ATOM 638 C C . SER A 1 84 ? 3.475 2.883 -4.177 1.00 97.19 84 SER A C 1
ATOM 640 O O . SER A 1 84 ? 4.420 2.245 -4.651 1.00 97.19 84 SER A O 1
ATOM 642 N N . LEU A 1 85 ? 2.208 2.582 -4.457 1.00 97.88 85 LEU A N 1
ATOM 643 C CA . LEU A 1 85 ? 1.830 1.546 -5.418 1.00 97.88 85 LEU A CA 1
ATOM 644 C C . LEU A 1 85 ? 2.246 1.949 -6.845 1.00 97.88 85 LEU A C 1
ATOM 646 O O . LEU A 1 85 ? 1.916 3.052 -7.295 1.00 97.88 85 LEU A O 1
ATOM 650 N N . SER A 1 86 ? 2.901 1.051 -7.590 1.00 97.75 86 SER A N 1
ATOM 651 C CA . SER A 1 86 ? 3.251 1.305 -8.998 1.00 97.75 86 SER A CA 1
ATOM 652 C C . SER A 1 86 ? 2.008 1.563 -9.861 1.00 97.75 86 SER A C 1
ATOM 654 O O . SER A 1 86 ? 0.898 1.156 -9.520 1.00 97.75 86 SER A O 1
ATOM 656 N N . VAL A 1 87 ? 2.188 2.233 -11.003 1.00 97.56 87 VAL A N 1
ATOM 657 C CA . VAL A 1 87 ? 1.089 2.737 -11.852 1.00 97.56 87 VAL A CA 1
ATOM 658 C C . VAL A 1 87 ? 0.092 1.643 -12.251 1.00 97.56 87 VAL A C 1
ATOM 660 O O . VAL A 1 87 ? -1.103 1.794 -12.015 1.00 97.56 87 VAL A O 1
ATOM 663 N N . TYR A 1 88 ? 0.580 0.530 -12.803 1.00 97.75 88 TYR A N 1
ATOM 664 C CA . TYR A 1 88 ? -0.262 -0.576 -13.277 1.00 97.75 88 TYR A CA 1
ATOM 665 C C . TYR A 1 88 ? -0.523 -1.658 -12.225 1.00 97.75 88 TYR A C 1
ATOM 667 O O . TYR A 1 88 ? -1.154 -2.670 -12.532 1.00 97.75 88 TYR A O 1
ATOM 675 N N . ALA A 1 89 ? -0.027 -1.479 -11.000 1.00 97.94 89 ALA A N 1
ATOM 676 C CA . ALA A 1 89 ? -0.183 -2.489 -9.970 1.00 97.94 89 ALA A CA 1
ATOM 677 C C . ALA A 1 89 ? -1.608 -2.519 -9.411 1.00 97.94 89 ALA A C 1
ATOM 679 O O . ALA A 1 89 ? -2.267 -1.483 -9.269 1.00 97.94 89 ALA A O 1
ATOM 680 N N . ARG A 1 90 ? -2.055 -3.718 -9.039 1.00 97.38 90 ARG A N 1
ATOM 681 C CA . ARG A 1 90 ? -3.347 -3.966 -8.386 1.00 97.38 90 ARG A CA 1
ATOM 682 C C . ARG A 1 90 ? -3.193 -4.978 -7.257 1.00 97.38 90 ARG A C 1
ATOM 684 O O . ARG A 1 90 ? -2.284 -5.799 -7.296 1.00 97.38 90 ARG A O 1
ATOM 691 N N . VAL A 1 91 ? -4.094 -4.942 -6.281 1.00 97.56 91 VAL A N 1
ATOM 692 C CA . VAL A 1 91 ? -4.138 -5.921 -5.186 1.00 97.56 91 VAL A CA 1
ATOM 693 C C . VAL A 1 91 ? -5.149 -7.010 -5.540 1.00 97.56 91 VAL A C 1
ATOM 695 O O . VAL A 1 91 ? -6.266 -6.698 -5.953 1.00 97.56 91 VAL A O 1
ATOM 698 N N . ASN A 1 92 ? -4.760 -8.277 -5.422 1.00 97.06 92 ASN A N 1
ATOM 699 C CA . ASN A 1 92 ? -5.651 -9.410 -5.663 1.00 97.06 92 ASN A CA 1
ATOM 700 C C . ASN A 1 92 ? -6.481 -9.764 -4.409 1.00 97.06 92 ASN A C 1
ATOM 702 O O . ASN A 1 92 ? -6.202 -9.240 -3.329 1.00 97.06 92 ASN A O 1
ATOM 706 N N . PRO A 1 93 ? -7.492 -10.652 -4.500 1.00 97.5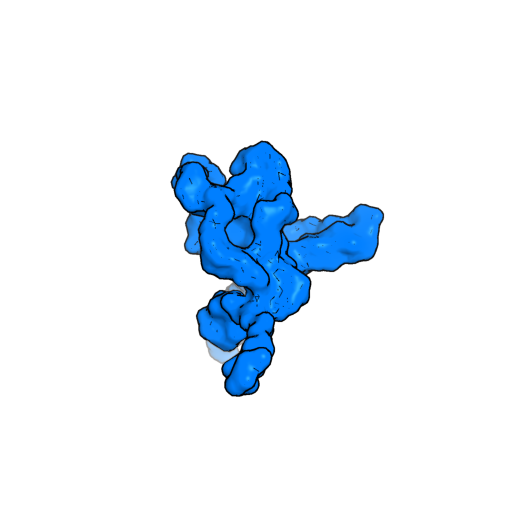6 93 PRO A N 1
ATOM 707 C CA . PRO A 1 93 ? -8.350 -10.989 -3.357 1.00 97.56 93 PRO A CA 1
ATOM 708 C C . PRO A 1 93 ? -7.618 -11.601 -2.154 1.00 97.56 93 PRO A C 1
ATOM 710 O O . PRO A 1 93 ? -8.140 -11.573 -1.045 1.00 97.56 93 PRO A O 1
ATOM 713 N N . PHE A 1 94 ? -6.413 -12.139 -2.362 1.00 97.56 94 PHE A N 1
ATOM 714 C CA . PHE A 1 94 ? -5.568 -12.678 -1.297 1.00 97.56 94 PHE A CA 1
ATOM 715 C C . PHE A 1 94 ? -4.679 -11.613 -0.636 1.00 97.56 94 PHE A C 1
ATOM 717 O O . PHE A 1 94 ? -4.013 -11.908 0.351 1.00 97.56 94 PHE A O 1
ATOM 724 N N . GLY A 1 95 ? -4.656 -10.384 -1.162 1.00 96.25 95 GLY A N 1
ATOM 725 C CA . GLY A 1 95 ? -3.843 -9.282 -0.647 1.00 96.25 95 GLY A CA 1
ATOM 726 C C . GLY A 1 95 ? -2.470 -9.125 -1.310 1.00 96.25 95 GLY A C 1
ATOM 727 O O . GLY A 1 95 ? -1.716 -8.236 -0.921 1.00 96.25 95 GLY A O 1
ATOM 728 N N . PHE A 1 96 ? -2.129 -9.930 -2.323 1.00 97.88 96 PHE A N 1
ATOM 729 C CA . PHE A 1 96 ? -0.864 -9.784 -3.052 1.00 97.88 96 PHE A CA 1
ATOM 730 C C . PHE A 1 96 ? -0.949 -8.714 -4.143 1.00 97.88 96 PHE A C 1
ATOM 732 O O . PHE A 1 96 ? -1.995 -8.521 -4.765 1.00 97.88 96 PHE A O 1
ATOM 739 N N . ILE A 1 97 ? 0.179 -8.052 -4.419 1.00 98.00 97 ILE A N 1
ATOM 740 C CA . ILE A 1 97 ? 0.285 -7.060 -5.492 1.00 98.00 97 ILE A CA 1
ATOM 741 C C . ILE A 1 97 ? 0.669 -7.750 -6.804 1.00 98.00 97 ILE A C 1
ATOM 743 O O . ILE A 1 97 ? 1.701 -8.419 -6.913 1.00 98.00 97 ILE A O 1
ATOM 747 N N . GLU A 1 98 ? -0.149 -7.540 -7.825 1.00 97.94 98 GLU A N 1
ATOM 748 C CA . GLU A 1 98 ? 0.041 -8.040 -9.180 1.00 97.94 98 GLU A CA 1
ATOM 749 C C . GLU A 1 98 ? 0.400 -6.902 -10.127 1.00 97.94 98 GLU A C 1
ATOM 751 O O . GLU A 1 98 ? -0.032 -5.762 -9.952 1.00 97.94 98 GLU A O 1
ATOM 756 N N . THR A 1 99 ? 1.156 -7.239 -11.167 1.00 98.12 99 THR A N 1
ATOM 757 C CA . THR A 1 99 ? 1.506 -6.325 -12.250 1.00 98.12 99 THR A CA 1
ATOM 758 C C . THR A 1 99 ? 1.273 -7.029 -13.588 1.00 98.12 99 THR A C 1
ATOM 760 O O . THR A 1 99 ? 1.568 -8.226 -13.696 1.00 98.12 99 THR A O 1
ATOM 763 N N . PRO A 1 100 ? 0.668 -6.361 -14.585 1.00 97.81 100 PRO A N 1
ATOM 764 C CA . PRO A 1 100 ? 0.328 -7.000 -15.846 1.00 97.81 100 PRO A CA 1
ATOM 765 C C . PRO A 1 100 ? 1.572 -7.228 -16.711 1.00 97.81 100 PRO A C 1
ATOM 767 O O . PRO A 1 100 ? 2.444 -6.369 -16.818 1.00 97.81 100 PRO A O 1
ATOM 770 N N . TYR A 1 101 ? 1.599 -8.363 -17.405 1.00 97.31 101 TYR A N 1
ATOM 771 C CA . TYR A 1 101 ? 2.585 -8.679 -18.436 1.00 97.31 101 TYR A CA 1
ATOM 772 C C . TYR A 1 101 ? 1.881 -9.118 -19.715 1.00 97.31 101 TYR A C 1
ATOM 774 O O . TYR A 1 101 ? 0.753 -9.614 -19.687 1.00 97.31 101 TYR A O 1
ATOM 782 N N . ARG A 1 102 ? 2.566 -8.962 -20.848 1.00 96.75 102 ARG A N 1
ATOM 783 C CA . ARG A 1 102 ? 2.139 -9.558 -22.114 1.00 96.75 102 ARG A CA 1
ATOM 784 C C . ARG A 1 102 ? 2.783 -10.929 -22.254 1.00 96.75 102 ARG A C 1
ATOM 786 O O . ARG A 1 102 ? 3.984 -11.070 -22.044 1.00 96.75 102 ARG A O 1
ATOM 793 N N . LYS A 1 103 ? 1.982 -11.925 -22.623 1.00 96.38 103 LYS A N 1
ATOM 794 C CA . LYS A 1 103 ? 2.490 -13.243 -23.000 1.00 96.38 103 LYS A CA 1
ATOM 795 C C . LYS A 1 103 ? 3.198 -13.121 -24.353 1.00 96.38 103 LYS A C 1
ATOM 797 O O . LYS A 1 103 ? 2.602 -12.600 -25.289 1.00 96.38 103 LYS A O 1
ATOM 802 N N . VAL A 1 104 ? 4.439 -13.590 -24.440 1.00 96.19 104 VAL A N 1
ATOM 803 C CA . VAL A 1 104 ? 5.203 -13.672 -25.695 1.00 96.19 104 VAL A CA 1
ATOM 804 C C . VAL A 1 104 ? 5.092 -15.099 -26.223 1.00 96.19 104 VAL A C 1
ATOM 806 O O . VAL A 1 104 ? 5.271 -16.049 -25.458 1.00 96.19 104 VAL A O 1
ATOM 809 N N . VAL A 1 105 ? 4.740 -15.244 -27.499 1.00 96.62 105 VAL A N 1
ATOM 810 C CA . VAL A 1 105 ? 4.592 -16.527 -28.197 1.00 96.62 105 VAL A CA 1
ATOM 811 C C . VAL A 1 105 ? 5.323 -16.382 -29.527 1.00 96.62 105 VAL A C 1
ATOM 813 O O . VAL A 1 105 ? 5.040 -15.436 -30.248 1.00 96.62 105 VAL A O 1
ATOM 816 N N . ASP A 1 106 ? 6.260 -17.288 -29.810 1.00 92.12 106 ASP A N 1
ATOM 817 C CA . ASP A 1 106 ? 7.022 -17.362 -31.069 1.00 92.12 106 ASP A CA 1
ATOM 818 C C . ASP A 1 106 ? 7.904 -16.149 -31.437 1.00 92.12 106 ASP A C 1
ATOM 820 O O . ASP A 1 106 ? 8.240 -15.957 -32.603 1.00 92.12 106 ASP A O 1
ATOM 824 N N . GLY A 1 107 ? 8.370 -15.398 -30.432 1.00 82.06 107 GLY A N 1
ATOM 825 C CA . GLY A 1 107 ? 9.345 -14.305 -30.598 1.00 82.06 107 GLY A CA 1
ATOM 826 C C . GLY A 1 107 ? 8.747 -13.018 -31.145 1.00 82.06 107 GLY A C 1
ATOM 827 O O . GLY A 1 107 ? 9.531 -12.245 -31.737 1.00 82.06 107 GLY A O 1
#

Sequence (107 aa):
TLINIRPVVAAIKEFFGTSQLSQFMDQNNPLSGLTHKRRLLALGPGGLSRERAGLEVRDVHPSHYGRMCPIETPEGPNIGLIGSLSVYARVNPFGFIETPYRKVVDG

Radius of gyration: 18.28 Å; Cα contacts (8 Å, |Δi|>4): 106; chains: 1; bounding box: 52×38×54 Å

Organism: Mycobacterium tuberculosis (NCBI:txid1773)